Protein AF-E4NLI4-F1 (afdb_monomer_lite)

pLDDT: mean 74.64, std 12.42, range [46.47, 93.12]

Radius of gyration: 24.94 Å; chains: 1; bounding box: 62×37×59 Å

Sequence (133 aa):
MSSPSTDGFDFDEFIRTRPWTFSAVVAGVVSLIALINGEHPVAGFVGTFIITALLTLPYVRLTDFTRAMTEANQLDSPRRANADQHDDALGRLRERYAEGKIDEAEFERRVEQLLRTQDDDTAEAEFVREKSS

Foldseek 3Di:
DDDDDPPDPPPVCCCVVCVPVVVVVVVVVVVVLDVVQPPDPVSSVVVVVVVCVVVVVVVVVVVVVVVVVVVVVVPPDPLVVVVVVLVVVLVVLVVCVVVVVDDPVRSVVVVVVSVVVVVVSVVVVVVVVVVVD

InterPro domains:
  IPR018649 SHOCT domain [PF09851] (88-115)

Organism: Halogeometricum borinquense (strain ATCC 700274 / DSM 11551 / JCM 10706 / KCTC 4070 / PR3) (NCBI:txid469382)

Structure (mmCIF, N/CA/C/O backbone):
data_AF-E4NLI4-F1
#
_entry.id   AF-E4NLI4-F1
#
loop_
_atom_site.group_PDB
_atom_site.id
_atom_site.type_symbol
_atom_site.label_atom_id
_atom_site.label_alt_id
_atom_site.label_comp_id
_atom_site.label_asym_id
_atom_site.label_entity_id
_atom_site.label_seq_id
_atom_site.pdbx_PDB_ins_code
_atom_site.Cartn_x
_atom_site.Cartn_y
_atom_site.Cartn_z
_atom_site.occupancy
_atom_site.B_iso_or_equiv
_atom_site.auth_seq_id
_atom_site.auth_comp_id
_atom_site.auth_asym_id
_atom_site.auth_atom_id
_atom_site.pdbx_PDB_model_num
ATOM 1 N N . MET A 1 1 ? -18.955 20.771 -30.293 1.00 46.47 1 MET A N 1
ATOM 2 C CA . MET A 1 1 ? -18.287 21.113 -29.022 1.00 46.47 1 MET A CA 1
ATOM 3 C C . MET A 1 1 ? -17.530 19.877 -28.581 1.00 46.47 1 MET A C 1
ATOM 5 O O . MET A 1 1 ? -18.160 18.935 -28.126 1.00 46.47 1 MET A O 1
ATOM 9 N N . SER A 1 2 ? -16.226 19.831 -28.848 1.00 50.22 2 SER A N 1
ATOM 10 C CA . SER A 1 2 ? -15.354 18.741 -28.405 1.00 50.22 2 SER A CA 1
ATOM 11 C C . SER A 1 2 ? -14.901 19.052 -26.983 1.00 50.22 2 SER A C 1
ATOM 13 O O . SER A 1 2 ? -14.377 20.140 -26.747 1.00 50.22 2 SER A O 1
ATOM 15 N N . SER A 1 3 ? -15.155 18.144 -26.042 1.00 55.25 3 SER A N 1
ATOM 16 C CA . SER A 1 3 ? -14.634 18.258 -24.679 1.00 55.25 3 SER A CA 1
ATOM 17 C C . SER A 1 3 ? -13.101 18.255 -24.699 1.00 55.25 3 SER A C 1
ATOM 19 O O 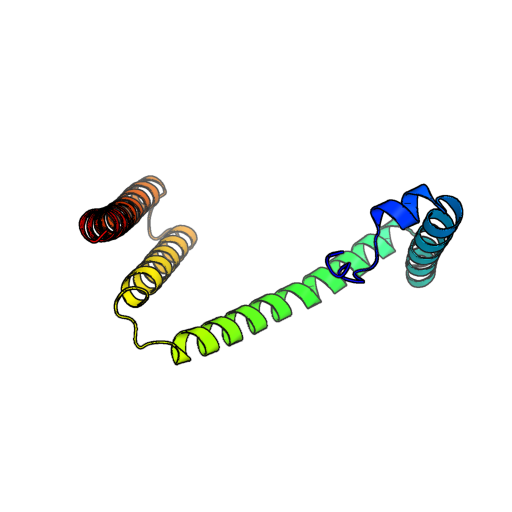. SER A 1 3 ? -12.516 17.541 -25.517 1.00 55.25 3 SER A O 1
ATOM 21 N N . PRO A 1 4 ? -12.441 19.029 -23.823 1.00 53.84 4 PRO A N 1
ATOM 22 C CA . PRO A 1 4 ? -10.998 18.959 -23.664 1.00 53.84 4 PRO A CA 1
ATOM 23 C C . PRO A 1 4 ? -10.632 17.563 -23.156 1.00 53.84 4 PRO A C 1
ATOM 25 O O . PRO A 1 4 ? -11.084 17.149 -22.088 1.00 53.84 4 PRO A O 1
ATOM 28 N N . SER A 1 5 ? -9.841 16.835 -23.945 1.00 60.25 5 SER A N 1
ATOM 29 C CA . SER A 1 5 ? -9.101 15.677 -23.457 1.00 60.25 5 SER A CA 1
ATOM 30 C C . SER A 1 5 ? -8.265 16.168 -22.285 1.00 60.25 5 SER A C 1
ATOM 32 O O . SER A 1 5 ? -7.444 17.072 -22.434 1.00 60.25 5 SER A O 1
ATOM 34 N N . THR A 1 6 ? -8.515 15.641 -21.096 1.00 56.59 6 THR A N 1
ATOM 35 C CA . THR A 1 6 ? -7.514 15.675 -20.041 1.00 56.59 6 THR A CA 1
ATOM 36 C C . THR A 1 6 ? -6.275 15.002 -20.619 1.00 56.59 6 THR A C 1
ATOM 38 O O . THR A 1 6 ? -6.287 13.786 -20.783 1.00 56.59 6 THR A O 1
ATOM 41 N N . ASP A 1 7 ? -5.245 15.785 -20.957 1.00 63.38 7 ASP A N 1
ATOM 42 C CA . ASP A 1 7 ? -3.900 15.335 -21.358 1.00 63.38 7 ASP A CA 1
ATOM 43 C C . ASP A 1 7 ? -3.187 14.658 -20.167 1.00 63.38 7 ASP A C 1
ATOM 45 O O . ASP A 1 7 ? -2.088 15.019 -19.747 1.00 63.38 7 ASP A O 1
ATOM 49 N N . GLY A 1 8 ? -3.863 13.691 -19.552 1.00 67.06 8 GLY A N 1
ATOM 50 C CA . GLY A 1 8 ? -3.252 12.680 -18.719 1.00 67.06 8 GLY A CA 1
ATOM 51 C C . GLY A 1 8 ? -2.640 11.651 -19.652 1.00 67.06 8 GLY A C 1
ATOM 52 O O . GLY A 1 8 ? -3.252 11.252 -20.637 1.00 67.06 8 GLY A O 1
ATOM 53 N N . PHE A 1 9 ? -1.409 11.252 -19.366 1.00 77.19 9 PHE A N 1
ATOM 54 C CA . PHE A 1 9 ? -0.733 10.199 -20.106 1.00 77.19 9 PHE A CA 1
ATOM 55 C C . PHE A 1 9 ? -1.623 8.942 -20.190 1.00 77.19 9 PHE A C 1
ATOM 57 O O . PHE A 1 9 ? -1.932 8.334 -19.164 1.00 77.19 9 PHE A O 1
ATOM 64 N N . ASP A 1 10 ? -2.038 8.569 -21.405 1.00 80.38 10 ASP A N 1
ATOM 65 C CA . ASP A 1 10 ? -2.880 7.396 -21.649 1.00 80.38 10 ASP A CA 1
ATOM 66 C C . ASP A 1 10 ? -2.010 6.128 -21.651 1.00 80.38 10 ASP A C 1
ATOM 68 O O . ASP A 1 10 ? -1.420 5.717 -22.658 1.00 80.38 10 ASP A O 1
ATOM 72 N N . PHE A 1 11 ? -1.870 5.537 -20.462 1.00 73.00 11 PHE A N 1
ATOM 73 C CA . PHE A 1 11 ? -1.084 4.324 -20.235 1.00 73.00 11 PHE A CA 1
ATOM 74 C C . PHE A 1 11 ? -1.578 3.152 -21.091 1.00 73.00 11 PHE A C 1
ATOM 76 O O . PHE A 1 11 ? -0.763 2.381 -21.607 1.00 73.00 11 PHE A O 1
ATOM 83 N N . ASP A 1 12 ? -2.892 3.026 -21.268 1.00 77.38 12 ASP A N 1
ATOM 84 C CA . ASP A 1 12 ? -3.509 1.914 -21.987 1.00 77.38 12 ASP A CA 1
ATOM 85 C C . ASP A 1 12 ? -3.290 2.018 -23.498 1.00 77.38 12 ASP A C 1
ATOM 87 O O . ASP A 1 12 ? -3.113 0.998 -24.181 1.00 77.38 12 ASP A O 1
ATOM 91 N N . GLU A 1 13 ? -3.288 3.239 -24.038 1.00 81.00 13 GLU A N 1
ATOM 92 C CA . GLU A 1 13 ? -2.897 3.508 -25.422 1.00 81.00 13 GLU A CA 1
ATOM 93 C C . GLU A 1 13 ? -1.396 3.283 -25.629 1.00 81.00 13 GLU A C 1
ATOM 95 O O . GLU A 1 13 ? -0.997 2.639 -26.603 1.00 81.00 13 GLU A O 1
ATOM 100 N N . PHE A 1 14 ? -0.549 3.741 -24.704 1.00 78.81 14 PHE A N 1
ATOM 101 C CA . PHE A 1 14 ? 0.902 3.574 -24.792 1.00 78.81 14 PHE A CA 1
ATOM 102 C C . PHE A 1 14 ? 1.324 2.095 -24.802 1.00 78.81 14 PHE A C 1
ATOM 104 O O . PHE A 1 14 ? 2.122 1.687 -25.654 1.00 78.81 14 PHE A O 1
ATOM 111 N N . ILE A 1 15 ? 0.751 1.276 -23.912 1.00 81.94 15 ILE A N 1
ATOM 112 C CA . ILE A 1 15 ? 1.037 -0.166 -23.825 1.00 81.94 15 ILE A CA 1
ATOM 113 C C . ILE A 1 15 ? 0.615 -0.886 -25.113 1.00 81.94 15 ILE A C 1
ATOM 115 O O . ILE A 1 15 ? 1.365 -1.722 -25.622 1.00 81.94 15 ILE A O 1
ATOM 119 N N . ARG A 1 16 ? -0.553 -0.545 -25.678 1.00 79.25 16 ARG A N 1
ATOM 120 C CA . ARG A 1 16 ? -1.048 -1.147 -26.930 1.00 79.25 16 ARG A CA 1
ATOM 121 C C . ARG A 1 16 ? -0.278 -0.689 -28.165 1.00 79.25 16 ARG A C 1
ATOM 123 O O . ARG A 1 16 ? -0.022 -1.498 -29.053 1.00 79.25 16 ARG A O 1
ATOM 130 N N . THR A 1 17 ? 0.095 0.585 -28.227 1.00 82.88 17 THR A N 1
ATOM 131 C CA . THR A 1 17 ? 0.714 1.195 -29.414 1.00 82.88 17 THR A CA 1
ATOM 132 C C . THR A 1 17 ? 2.199 0.869 -29.513 1.00 82.88 17 THR A C 1
ATOM 134 O O . THR A 1 17 ? 2.739 0.727 -30.612 1.00 82.88 17 THR A O 1
ATOM 137 N N . ARG A 1 18 ? 2.895 0.739 -28.377 1.00 84.75 18 ARG A N 1
ATOM 138 C CA . ARG A 1 18 ? 4.335 0.447 -28.340 1.00 84.75 18 ARG A CA 1
ATOM 139 C C . ARG A 1 18 ? 4.674 -0.584 -27.255 1.00 84.75 18 ARG A C 1
ATOM 141 O O . ARG A 1 18 ? 5.391 -0.273 -26.300 1.00 84.75 18 ARG A O 1
ATOM 148 N N . PRO A 1 19 ? 4.240 -1.845 -27.428 1.00 84.56 19 PRO A N 1
ATOM 149 C CA . PRO A 1 19 ? 4.468 -2.893 -26.433 1.00 84.56 19 PRO A CA 1
ATOM 150 C C . PRO A 1 19 ? 5.962 -3.132 -26.177 1.00 84.56 19 PRO A C 1
ATOM 152 O O . PRO A 1 19 ? 6.384 -3.321 -25.041 1.00 84.56 19 PRO A O 1
ATOM 155 N N . TRP A 1 20 ? 6.793 -3.029 -27.217 1.00 86.50 20 TRP A N 1
ATOM 156 C CA . TRP A 1 20 ? 8.236 -3.242 -27.110 1.00 86.50 20 TRP A CA 1
ATOM 157 C C . TRP A 1 20 ? 8.959 -2.156 -26.295 1.00 86.50 20 TRP A C 1
ATOM 159 O O . TRP A 1 20 ? 9.876 -2.482 -25.543 1.00 86.50 20 TRP A O 1
ATOM 169 N N . THR A 1 21 ? 8.553 -0.881 -26.386 1.00 85.69 21 THR A N 1
ATOM 170 C CA . THR A 1 21 ? 9.176 0.189 -25.584 1.00 85.69 21 THR A CA 1
ATOM 171 C C . THR A 1 21 ? 8.801 0.063 -24.119 1.00 85.69 21 THR A C 1
ATOM 173 O O . THR A 1 21 ? 9.649 0.265 -23.256 1.00 85.69 21 THR A O 1
ATOM 176 N N . PHE A 1 22 ? 7.555 -0.321 -23.835 1.00 83.75 22 PHE A N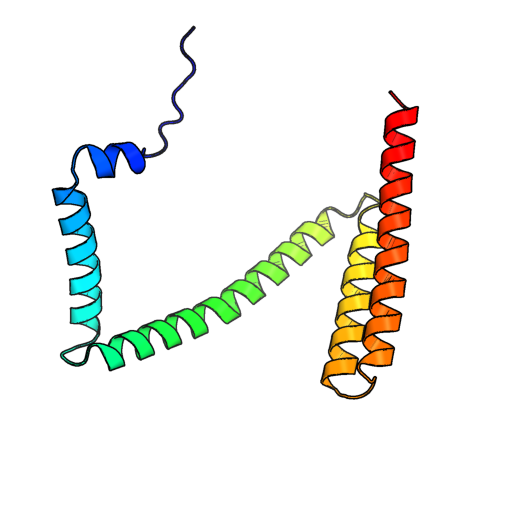 1
ATOM 177 C CA . PHE A 1 22 ? 7.124 -0.627 -22.477 1.00 83.75 22 PHE A CA 1
ATOM 178 C C . PHE A 1 22 ? 7.950 -1.782 -21.893 1.00 83.75 22 PHE A C 1
ATOM 180 O O . PHE A 1 22 ? 8.534 -1.634 -20.821 1.00 83.75 22 PHE A O 1
ATOM 187 N N . SER A 1 23 ? 8.103 -2.886 -22.634 1.00 86.19 23 SER A N 1
ATOM 188 C CA . SER A 1 23 ? 8.949 -4.009 -22.212 1.00 86.19 23 SER A CA 1
ATOM 189 C C . SER A 1 23 ? 10.408 -3.606 -21.989 1.00 86.19 23 SER A C 1
ATOM 191 O O . SER A 1 23 ? 11.005 -4.053 -21.017 1.00 86.19 23 SER A O 1
ATOM 193 N N . ALA A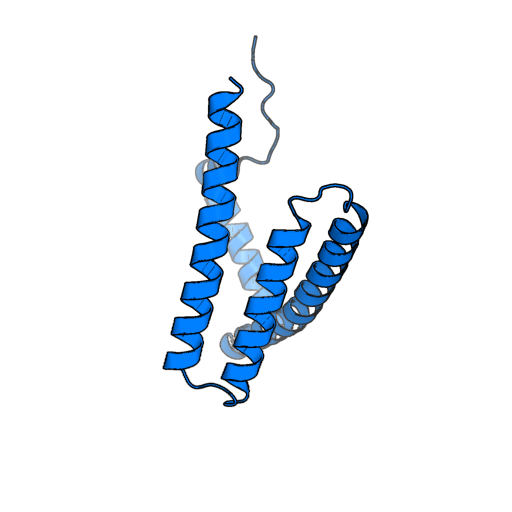 1 24 ? 10.980 -2.746 -22.838 1.00 89.06 24 ALA A N 1
ATOM 194 C CA . ALA A 1 24 ? 12.351 -2.261 -22.678 1.00 89.06 24 ALA A CA 1
ATOM 195 C C . ALA A 1 24 ? 12.527 -1.391 -21.421 1.00 89.06 24 ALA A C 1
ATOM 197 O O . ALA A 1 24 ? 13.518 -1.542 -20.710 1.00 89.06 24 ALA A O 1
ATOM 198 N N . VAL A 1 25 ? 11.560 -0.519 -21.113 1.00 87.88 25 VAL A N 1
ATOM 199 C CA . VAL A 1 25 ? 11.571 0.302 -19.890 1.00 87.88 25 VAL A CA 1
ATOM 200 C C . VAL A 1 25 ? 11.436 -0.578 -18.650 1.00 87.88 25 VAL A C 1
ATOM 202 O O . VAL A 1 25 ? 12.227 -0.440 -17.721 1.00 87.88 25 VAL A O 1
ATOM 205 N N . VAL A 1 26 ? 10.494 -1.526 -18.650 1.00 85.00 26 VAL A N 1
ATOM 206 C CA . VAL A 1 26 ? 10.310 -2.477 -17.542 1.00 85.00 26 VAL A CA 1
ATOM 207 C C . VAL A 1 26 ? 11.568 -3.316 -17.334 1.00 85.00 26 VAL A C 1
ATOM 209 O O . VAL A 1 26 ? 12.060 -3.409 -16.212 1.00 85.00 26 VAL A O 1
ATOM 212 N N . ALA A 1 27 ? 12.132 -3.875 -18.407 1.00 82.69 27 ALA A N 1
ATOM 213 C CA . ALA A 1 27 ? 13.375 -4.633 -18.342 1.00 82.69 27 ALA A CA 1
ATOM 214 C C . ALA A 1 27 ? 14.529 -3.771 -17.815 1.00 82.69 27 ALA A C 1
ATOM 216 O O . ALA A 1 27 ? 15.269 -4.229 -16.955 1.00 82.69 27 ALA A O 1
ATOM 217 N N . GLY A 1 28 ? 14.644 -2.514 -18.249 1.00 86.69 28 GLY A N 1
ATOM 218 C CA . GLY A 1 28 ? 15.655 -1.578 -17.758 1.00 86.69 28 GLY A CA 1
ATOM 219 C C . GLY A 1 28 ? 15.528 -1.289 -16.262 1.00 86.69 28 GLY A C 1
ATOM 220 O O . GLY A 1 28 ? 16.528 -1.322 -15.550 1.00 86.69 28 GLY A O 1
ATOM 221 N N . VAL A 1 29 ? 14.309 -1.077 -15.763 1.00 84.50 29 VAL A N 1
ATOM 222 C CA . VAL A 1 29 ? 14.049 -0.873 -14.329 1.00 84.50 29 VAL A CA 1
ATOM 223 C C . VAL A 1 29 ? 14.396 -2.132 -13.531 1.00 84.50 29 VAL A C 1
ATOM 225 O O . VAL A 1 29 ? 15.094 -2.044 -12.524 1.00 84.50 29 VAL A O 1
ATOM 228 N N . VAL A 1 30 ? 13.986 -3.312 -14.003 1.00 80.44 30 VAL A N 1
ATOM 229 C CA . VAL A 1 30 ? 14.302 -4.596 -13.355 1.00 80.44 30 VAL A CA 1
ATOM 230 C C . VAL A 1 30 ? 15.807 -4.872 -13.372 1.00 80.44 30 VAL A C 1
ATOM 232 O O . VAL A 1 30 ? 16.366 -5.253 -12.347 1.00 80.44 30 VAL A O 1
ATOM 235 N N . SER A 1 31 ? 16.486 -4.642 -14.497 1.00 74.38 31 SER A N 1
ATOM 236 C CA . SER A 1 31 ? 17.938 -4.790 -14.626 1.00 74.38 31 SER A CA 1
ATOM 237 C C . SER A 1 31 ? 18.701 -3.791 -13.760 1.00 74.38 31 SER A C 1
ATOM 239 O O . SER A 1 31 ? 19.726 -4.158 -13.197 1.00 74.38 31 SER A O 1
ATOM 241 N N . LEU A 1 32 ? 18.206 -2.561 -13.597 1.00 79.81 32 LEU A N 1
ATOM 242 C CA . LEU A 1 32 ? 18.804 -1.564 -12.707 1.00 79.81 32 LEU A CA 1
ATOM 243 C C . LEU A 1 32 ? 18.678 -1.987 -11.240 1.00 79.81 32 LEU A C 1
ATOM 245 O O . LEU A 1 32 ? 19.658 -1.933 -10.502 1.00 79.81 32 LEU A O 1
ATOM 249 N N . ILE A 1 33 ? 17.504 -2.482 -10.838 1.00 71.94 33 ILE A N 1
ATOM 250 C CA . ILE A 1 33 ? 17.289 -3.059 -9.505 1.00 71.94 33 ILE A CA 1
ATOM 251 C C . ILE A 1 33 ? 18.200 -4.277 -9.310 1.00 71.94 33 ILE A C 1
ATOM 253 O O . ILE A 1 33 ? 18.829 -4.405 -8.266 1.00 71.94 33 ILE A O 1
ATOM 257 N N . ALA A 1 34 ? 18.336 -5.150 -10.308 1.00 68.94 34 ALA A N 1
ATOM 258 C CA . ALA A 1 34 ? 19.239 -6.296 -10.237 1.00 68.94 34 ALA A CA 1
ATOM 259 C C . ALA A 1 34 ? 20.715 -5.871 -10.106 1.00 68.94 34 ALA A C 1
ATOM 261 O O . ALA A 1 34 ? 21.441 -6.450 -9.303 1.00 68.94 34 ALA A O 1
ATOM 262 N N . LEU A 1 35 ? 21.149 -4.827 -10.824 1.00 71.81 35 LEU A N 1
ATOM 263 C CA . LEU A 1 35 ? 22.514 -4.291 -10.741 1.00 71.81 35 LEU A CA 1
ATOM 264 C C . LEU A 1 35 ? 22.835 -3.699 -9.367 1.00 71.81 35 LEU A C 1
ATOM 266 O O . LEU A 1 35 ? 23.924 -3.930 -8.848 1.00 71.81 35 LEU A O 1
ATOM 270 N N . ILE A 1 36 ? 21.895 -2.955 -8.774 1.00 72.50 36 ILE A N 1
ATOM 271 C CA . ILE A 1 36 ? 22.054 -2.357 -7.436 1.00 72.50 36 ILE A CA 1
ATOM 272 C C . ILE A 1 36 ? 22.243 -3.444 -6.368 1.00 72.50 36 ILE A C 1
ATOM 274 O O . ILE A 1 36 ? 22.898 -3.220 -5.354 1.00 72.50 36 ILE A O 1
ATOM 278 N N . ASN A 1 37 ? 21.697 -4.631 -6.615 1.00 66.44 37 ASN A N 1
ATOM 279 C CA . ASN A 1 37 ? 21.625 -5.709 -5.645 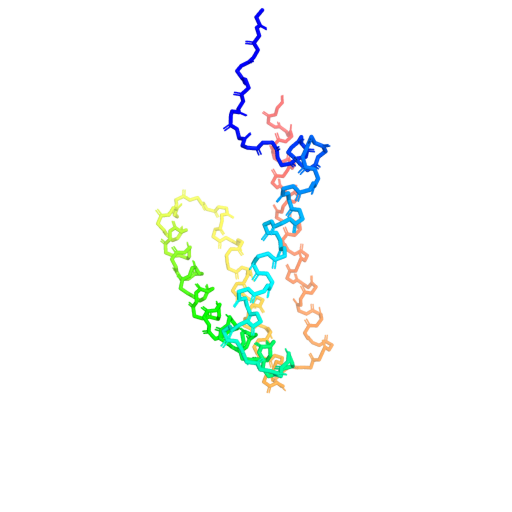1.00 66.44 37 ASN A CA 1
ATOM 280 C C . ASN A 1 37 ? 22.695 -6.807 -5.808 1.00 66.44 37 ASN A C 1
ATOM 282 O O . ASN A 1 37 ? 22.820 -7.659 -4.927 1.00 66.44 37 ASN A O 1
ATOM 286 N N . GLY A 1 38 ? 23.490 -6.785 -6.883 1.00 64.00 38 GLY A N 1
ATOM 287 C CA . GLY A 1 38 ? 24.520 -7.796 -7.151 1.00 64.00 38 GLY A CA 1
ATOM 288 C C . GLY A 1 38 ? 23.968 -9.198 -7.467 1.00 64.00 38 GLY A C 1
ATOM 289 O O . GLY A 1 38 ? 22.761 -9.424 -7.494 1.00 64.00 38 GLY A O 1
ATOM 290 N N . GLU A 1 39 ? 24.876 -10.152 -7.713 1.00 60.47 39 GLU A N 1
ATOM 291 C CA . GLU A 1 39 ? 24.674 -11.503 -8.296 1.00 60.47 39 GLU A CA 1
ATOM 292 C C . GLU A 1 39 ? 23.666 -12.431 -7.571 1.00 60.47 39 GLU A C 1
ATOM 294 O O . GLU A 1 39 ? 23.403 -13.549 -8.021 1.00 60.47 39 GLU A O 1
ATOM 299 N N . HIS A 1 40 ? 23.059 -11.981 -6.469 1.00 65.44 40 HIS A N 1
ATOM 300 C CA . HIS A 1 40 ? 22.095 -12.734 -5.673 1.00 65.44 40 HIS A CA 1
ATOM 301 C C . HIS A 1 40 ? 20.711 -12.054 -5.666 1.00 65.44 40 HIS A C 1
ATOM 303 O O . HIS A 1 40 ? 20.437 -11.215 -4.802 1.00 65.44 40 HIS A O 1
ATOM 309 N N . PRO A 1 41 ? 19.784 -12.457 -6.559 1.00 62.62 41 PRO A N 1
ATOM 310 C CA . PRO A 1 41 ? 18.481 -11.799 -6.726 1.00 62.62 41 PRO A CA 1
ATOM 311 C C . PRO A 1 41 ? 17.619 -11.787 -5.450 1.00 62.62 41 PRO A C 1
ATOM 313 O O . PRO A 1 41 ? 16.811 -10.882 -5.251 1.00 62.62 41 PRO A O 1
ATOM 316 N N . VAL A 1 42 ? 17.817 -12.755 -4.549 1.00 66.25 42 VAL A N 1
ATOM 317 C CA . VAL A 1 42 ? 17.085 -12.851 -3.275 1.00 66.25 42 VAL A CA 1
ATOM 318 C C . VAL A 1 42 ? 17.560 -11.809 -2.258 1.00 66.25 42 VAL A C 1
ATOM 320 O O . VAL A 1 42 ? 16.734 -11.183 -1.597 1.00 66.25 42 VAL A O 1
ATOM 323 N N . ALA A 1 43 ? 18.873 -11.578 -2.150 1.00 66.56 43 ALA A N 1
ATOM 324 C CA . ALA A 1 43 ? 19.422 -10.593 -1.216 1.00 66.56 43 ALA A CA 1
ATOM 325 C C . ALA A 1 43 ? 18.950 -9.176 -1.572 1.00 66.56 43 ALA A C 1
ATOM 327 O O . ALA A 1 43 ? 18.609 -8.386 -0.692 1.00 66.56 43 ALA A O 1
ATOM 328 N N . GLY A 1 44 ? 18.838 -8.901 -2.872 1.00 65.06 44 GLY A N 1
ATOM 329 C CA . GLY A 1 44 ? 18.338 -7.631 -3.371 1.00 65.06 44 GLY A CA 1
ATOM 330 C C . GLY A 1 44 ? 16.877 -7.346 -3.093 1.00 65.06 44 GLY A C 1
ATOM 331 O O . GLY A 1 44 ? 16.506 -6.240 -2.692 1.00 65.06 44 GLY A O 1
ATOM 332 N N . PHE A 1 45 ? 16.044 -8.369 -3.277 1.00 67.12 45 PHE A N 1
ATOM 333 C CA . PHE A 1 45 ? 14.629 -8.297 -2.949 1.00 67.12 45 PHE A CA 1
ATOM 334 C C . PHE A 1 45 ? 14.426 -8.013 -1.459 1.00 67.12 45 PHE A C 1
ATOM 336 O O . PHE A 1 45 ? 13.695 -7.092 -1.106 1.00 67.12 45 PHE A O 1
ATOM 343 N N . VAL A 1 46 ? 15.126 -8.747 -0.587 1.00 74.00 46 VAL A N 1
ATOM 344 C CA . VAL A 1 46 ? 15.029 -8.569 0.870 1.00 74.00 46 VAL A CA 1
ATOM 345 C C . VAL A 1 46 ? 15.540 -7.191 1.295 1.00 74.00 46 VAL A C 1
ATOM 347 O O . VAL A 1 46 ? 14.879 -6.520 2.081 1.00 74.00 46 VAL A O 1
ATOM 350 N N . GLY A 1 47 ? 16.668 -6.729 0.748 1.00 74.44 47 GLY A N 1
ATOM 351 C CA . GLY A 1 47 ? 17.214 -5.403 1.049 1.00 74.44 47 GLY A CA 1
ATOM 352 C C . GLY A 1 47 ? 16.268 -4.275 0.641 1.00 74.44 47 GLY A C 1
ATOM 353 O O . GLY A 1 47 ? 15.956 -3.405 1.451 1.00 74.44 47 GLY A O 1
ATOM 354 N N . THR A 1 48 ? 15.743 -4.332 -0.584 1.00 72.06 48 THR A N 1
ATOM 355 C CA . THR A 1 48 ? 14.779 -3.343 -1.089 1.00 72.06 48 THR A CA 1
ATOM 356 C C . THR A 1 48 ? 13.489 -3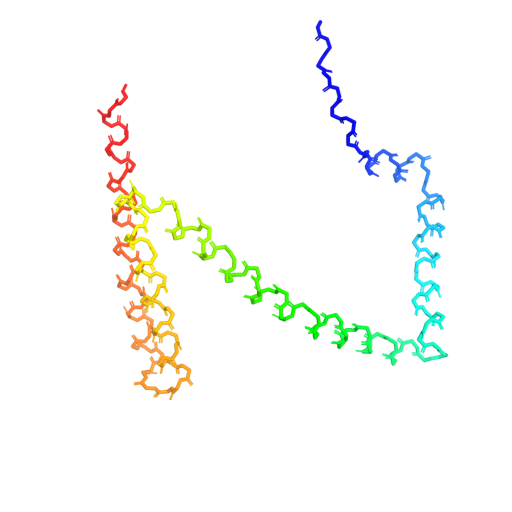.372 -0.275 1.00 72.06 48 THR A C 1
ATOM 358 O O . THR A 1 48 ? 13.003 -2.325 0.133 1.00 72.06 48 THR A O 1
ATOM 361 N N . PHE A 1 49 ? 12.972 -4.563 0.036 1.00 80.31 49 PHE A N 1
ATOM 362 C CA . PHE A 1 49 ? 11.786 -4.731 0.871 1.00 80.31 49 PHE A CA 1
ATOM 363 C C . PHE A 1 49 ? 11.975 -4.122 2.265 1.00 80.31 49 PHE A C 1
ATOM 365 O O . PHE A 1 49 ? 11.110 -3.381 2.723 1.00 80.31 49 PHE A O 1
ATOM 372 N N . ILE A 1 50 ? 13.115 -4.375 2.917 1.00 83.12 50 ILE A N 1
ATOM 373 C CA . ILE A 1 50 ? 13.428 -3.807 4.236 1.00 83.12 50 ILE A CA 1
ATOM 374 C C . ILE A 1 50 ? 13.553 -2.285 4.153 1.00 83.12 50 ILE A C 1
ATOM 376 O O . ILE A 1 50 ? 12.983 -1.591 4.990 1.00 83.12 50 ILE A O 1
ATOM 380 N N . ILE A 1 51 ? 14.252 -1.756 3.146 1.00 83.75 51 ILE A N 1
ATOM 381 C CA . ILE A 1 51 ? 14.417 -0.310 2.948 1.00 83.75 51 ILE A CA 1
ATOM 382 C C . ILE A 1 51 ? 13.053 0.347 2.719 1.00 83.75 51 ILE A C 1
ATOM 384 O O . ILE A 1 51 ? 12.700 1.282 3.430 1.00 83.75 51 ILE A O 1
ATOM 388 N N . THR A 1 52 ? 12.246 -0.165 1.789 1.00 81.00 52 THR A N 1
ATOM 389 C CA . THR A 1 52 ? 10.902 0.357 1.523 1.00 81.00 52 THR A CA 1
ATOM 390 C C . THR A 1 52 ? 10.020 0.265 2.764 1.00 81.00 52 THR A C 1
ATOM 392 O O . THR A 1 52 ? 9.433 1.271 3.140 1.00 81.00 52 THR A O 1
ATOM 395 N N . ALA A 1 53 ? 9.978 -0.873 3.461 1.00 82.19 53 ALA A N 1
ATOM 396 C CA . ALA A 1 53 ? 9.198 -1.018 4.691 1.00 82.19 53 ALA A CA 1
ATOM 397 C C . ALA A 1 53 ? 9.631 -0.011 5.772 1.00 82.19 53 ALA A C 1
ATOM 399 O O . ALA A 1 53 ? 8.787 0.625 6.406 1.00 82.19 53 ALA A O 1
ATOM 400 N N . LEU A 1 54 ? 10.941 0.189 5.943 1.00 87.25 54 LEU A N 1
ATOM 401 C CA . LEU A 1 54 ? 11.501 1.107 6.933 1.00 87.25 54 LEU A CA 1
ATOM 402 C C . LEU A 1 54 ? 11.269 2.581 6.573 1.00 87.25 54 LEU A C 1
ATOM 404 O O . LEU A 1 54 ? 11.143 3.400 7.478 1.00 87.25 54 LEU A O 1
ATOM 408 N N . LEU A 1 55 ? 11.162 2.923 5.285 1.00 86.12 55 LEU A N 1
ATOM 409 C CA . LEU A 1 55 ? 10.776 4.260 4.821 1.00 86.12 55 LEU A CA 1
ATOM 410 C C . LEU A 1 55 ? 9.256 4.494 4.857 1.00 86.12 55 LEU A C 1
ATOM 412 O O . LEU A 1 55 ? 8.819 5.601 5.170 1.00 86.12 55 LEU A O 1
ATOM 416 N N . THR A 1 56 ? 8.438 3.480 4.568 1.00 84.31 56 THR A N 1
ATOM 417 C CA . THR A 1 56 ? 6.973 3.608 4.524 1.00 84.31 56 THR A CA 1
ATOM 418 C C . THR A 1 56 ? 6.368 3.788 5.916 1.00 84.31 56 THR A C 1
ATOM 420 O O . THR A 1 56 ? 5.482 4.623 6.081 1.00 84.31 56 THR A O 1
ATOM 423 N N . LEU A 1 57 ? 6.857 3.072 6.934 1.00 82.38 57 LEU A N 1
ATOM 424 C CA . LEU A 1 57 ? 6.351 3.178 8.311 1.00 82.38 57 LEU A CA 1
ATOM 425 C C . LEU A 1 57 ? 6.383 4.612 8.893 1.00 82.38 57 LEU A C 1
ATOM 427 O O . LEU A 1 57 ? 5.343 5.082 9.360 1.00 82.38 57 LEU A O 1
ATOM 431 N N . PRO A 1 58 ? 7.514 5.347 8.875 1.00 79.62 58 PRO A N 1
ATOM 432 C CA . PRO A 1 58 ? 7.551 6.727 9.352 1.00 79.62 58 PRO A CA 1
ATOM 433 C C . PRO A 1 58 ? 6.780 7.681 8.435 1.00 79.62 58 PRO A C 1
ATOM 435 O O . PRO A 1 58 ? 6.209 8.649 8.930 1.00 79.62 58 PRO A O 1
ATOM 438 N N . TYR A 1 59 ? 6.724 7.406 7.126 1.00 78.50 59 TYR A N 1
ATOM 439 C CA . TYR A 1 59 ? 5.966 8.219 6.176 1.00 78.50 59 TYR A CA 1
ATOM 440 C C . TYR A 1 59 ? 4.464 8.196 6.482 1.00 78.50 59 TYR A C 1
ATOM 442 O O . TYR A 1 59 ? 3.874 9.262 6.633 1.00 78.50 59 TYR A O 1
ATOM 450 N N . VAL A 1 60 ? 3.875 7.007 6.672 1.00 74.62 60 VAL A N 1
ATOM 451 C CA . VAL A 1 60 ? 2.458 6.851 7.052 1.00 74.62 60 VAL A CA 1
ATOM 452 C C . VAL A 1 60 ? 2.173 7.581 8.364 1.00 74.62 60 VAL A C 1
ATOM 454 O O . VAL A 1 60 ? 1.245 8.381 8.445 1.00 74.62 60 VAL A O 1
ATOM 457 N N . ARG A 1 61 ? 3.043 7.416 9.368 1.00 76.69 61 ARG A N 1
ATOM 458 C CA . ARG A 1 61 ? 2.856 8.076 10.667 1.00 76.69 61 ARG A CA 1
ATOM 459 C C . ARG A 1 61 ? 2.905 9.606 10.581 1.00 76.69 61 ARG A C 1
ATOM 461 O O . ARG A 1 61 ? 2.191 10.288 11.312 1.00 76.69 61 ARG A O 1
ATOM 468 N N . LEU A 1 62 ? 3.753 10.152 9.708 1.00 69.00 62 LEU A N 1
ATOM 469 C CA . LEU A 1 62 ? 3.865 11.595 9.488 1.00 69.00 62 LEU A CA 1
ATOM 470 C C . LEU A 1 62 ? 2.666 12.139 8.692 1.00 69.00 62 LEU A C 1
ATOM 472 O O . LEU A 1 62 ? 2.176 13.235 8.978 1.00 69.00 62 LEU A O 1
ATOM 476 N N . THR A 1 63 ? 2.162 11.374 7.719 1.00 68.56 63 THR A N 1
ATOM 477 C CA . THR A 1 63 ? 0.959 11.741 6.959 1.00 68.56 63 THR A CA 1
ATOM 478 C C . THR A 1 63 ? -0.307 11.671 7.805 1.00 68.56 63 THR A C 1
ATOM 480 O O . THR A 1 63 ? -1.153 12.550 7.682 1.00 68.56 63 THR A O 1
ATOM 483 N N . ASP A 1 64 ? -0.422 10.702 8.712 1.00 69.06 64 ASP A N 1
ATOM 484 C CA . ASP A 1 64 ? -1.569 10.598 9.620 1.00 69.06 64 ASP A CA 1
ATOM 485 C C . ASP A 1 64 ? -1.587 11.767 10.611 1.00 69.06 64 ASP A C 1
ATOM 487 O O . ASP A 1 64 ? -2.621 12.388 10.832 1.00 69.06 64 ASP A O 1
ATOM 491 N N . PHE A 1 65 ? -0.418 12.153 11.132 1.00 61.19 65 PHE A N 1
ATOM 492 C CA . PHE A 1 65 ? -0.285 13.299 12.033 1.00 61.19 65 PHE A CA 1
ATOM 493 C C . PHE A 1 65 ? -0.643 14.635 11.359 1.00 61.19 65 PHE A C 1
ATOM 495 O O . PHE A 1 65 ? -1.305 15.488 11.949 1.00 61.19 65 PHE A O 1
ATOM 502 N N . THR A 1 66 ? -0.234 14.824 10.102 1.00 61.03 66 THR A N 1
ATOM 503 C CA . THR A 1 66 ? -0.548 16.044 9.338 1.00 61.03 66 THR A CA 1
ATOM 504 C C . THR A 1 66 ? -2.000 16.089 8.861 1.00 61.03 66 THR A C 1
ATOM 506 O O . THR A 1 66 ? -2.591 17.171 8.837 1.00 61.03 66 THR A O 1
ATOM 509 N N . ARG A 1 67 ? -2.608 14.938 8.545 1.00 59.72 67 ARG A N 1
ATOM 510 C CA . ARG A 1 67 ? -4.053 14.826 8.290 1.00 59.72 67 ARG A CA 1
ATOM 511 C C . ARG A 1 67 ? -4.864 15.146 9.540 1.00 59.72 67 ARG A C 1
ATOM 513 O O . ARG A 1 67 ? -5.709 16.030 9.460 1.00 59.72 67 ARG A O 1
ATOM 520 N N . ALA A 1 68 ? -4.500 14.577 10.690 1.00 60.72 68 ALA A N 1
ATOM 521 C CA . ALA A 1 68 ? -5.135 14.882 11.971 1.00 60.72 68 ALA A CA 1
ATOM 522 C C . ALA A 1 68 ? -5.072 16.384 12.311 1.00 60.72 68 ALA A C 1
ATOM 524 O O . ALA A 1 68 ? -6.049 16.963 12.773 1.00 60.72 68 ALA A O 1
ATOM 525 N N . MET A 1 69 ? -3.952 17.059 12.023 1.00 56.47 69 MET A N 1
ATOM 526 C CA . MET A 1 69 ? -3.835 18.513 12.217 1.00 56.47 69 MET A CA 1
ATOM 527 C C . MET A 1 69 ? -4.647 19.337 11.210 1.00 56.47 69 MET A C 1
ATOM 529 O O . MET A 1 69 ? -5.150 20.406 11.551 1.00 56.47 69 MET A O 1
ATOM 533 N N . THR A 1 70 ? -4.778 18.860 9.972 1.00 56.72 70 THR A N 1
ATOM 534 C CA . THR A 1 70 ? -5.556 19.542 8.925 1.00 56.72 70 THR A CA 1
ATOM 535 C C . THR A 1 70 ? -7.062 19.382 9.160 1.00 56.72 70 THR A C 1
ATOM 537 O O . THR A 1 70 ? -7.816 20.323 8.914 1.00 56.72 70 THR A O 1
ATOM 540 N N . GLU A 1 71 ? -7.495 18.239 9.693 1.00 52.25 71 GLU A N 1
ATOM 541 C CA . GLU A 1 71 ? -8.874 17.995 10.136 1.00 52.25 71 GLU A CA 1
ATOM 542 C C . GLU A 1 71 ? -9.209 18.760 11.417 1.00 52.25 71 GLU A C 1
ATOM 544 O O . GLU A 1 71 ? -10.259 19.400 11.475 1.00 52.25 71 GLU A O 1
ATOM 549 N N . ALA A 1 72 ? -8.290 18.822 12.388 1.00 55.41 72 ALA A N 1
ATOM 550 C CA . ALA A 1 72 ? -8.475 19.612 13.608 1.00 55.41 72 ALA A CA 1
ATOM 551 C C . ALA A 1 72 ? -8.691 21.113 13.328 1.00 55.41 72 ALA A C 1
ATOM 553 O O . ALA A 1 72 ? -9.363 21.798 14.096 1.00 55.41 72 ALA A O 1
ATOM 554 N N . ASN A 1 73 ? -8.166 21.628 12.212 1.00 46.88 73 ASN A N 1
ATOM 555 C CA . ASN A 1 73 ? -8.316 23.031 11.817 1.00 46.88 73 ASN A CA 1
ATOM 556 C C . ASN A 1 73 ? -9.585 23.309 10.976 1.00 46.88 73 ASN A C 1
ATOM 558 O O . ASN A 1 73 ? -9.811 24.448 10.572 1.00 46.88 73 ASN A O 1
ATOM 562 N N . GLN A 1 74 ? -10.409 22.288 10.699 1.00 47.69 74 GLN A N 1
ATOM 563 C CA . GLN A 1 74 ? -11.719 22.397 10.027 1.00 47.69 74 GLN A CA 1
ATOM 564 C C . GLN A 1 74 ? -12.906 22.142 10.977 1.00 47.69 74 GLN A C 1
ATOM 566 O O . GLN A 1 74 ? -14.044 21.970 10.529 1.00 47.69 74 GLN A O 1
ATOM 571 N N . LEU A 1 75 ? -12.662 22.113 12.290 1.00 48.28 75 LEU A N 1
ATOM 572 C CA . LEU A 1 75 ? -13.678 21.887 13.317 1.00 48.28 75 LEU A CA 1
ATOM 573 C C . LEU A 1 75 ? -14.545 23.134 13.539 1.00 48.28 75 LEU A C 1
ATOM 575 O O . LEU A 1 75 ? -14.366 23.870 14.500 1.00 48.28 75 LEU A O 1
ATOM 579 N N . ASP A 1 76 ? -15.526 23.321 12.660 1.00 46.59 76 ASP A N 1
ATOM 580 C CA . ASP A 1 76 ? -16.730 24.116 12.952 1.00 46.59 76 ASP A CA 1
ATOM 581 C C . ASP A 1 76 ? -18.003 23.402 12.450 1.00 46.59 76 ASP A C 1
ATOM 583 O O . ASP A 1 76 ? -19.002 24.000 12.055 1.00 46.59 76 ASP A O 1
ATOM 587 N N . SER A 1 77 ? -17.972 22.063 12.427 1.00 51.22 77 SER A N 1
ATOM 588 C CA . SER A 1 77 ? -19.115 21.223 12.056 1.00 51.22 77 SER A CA 1
ATOM 589 C C . SER A 1 77 ? -19.410 20.190 13.152 1.00 51.22 77 SER A C 1
ATOM 591 O O . SER A 1 77 ? -18.652 19.230 13.297 1.00 51.22 77 SER A O 1
ATOM 593 N N . PRO A 1 78 ? -20.532 20.312 13.890 1.00 56.03 78 PRO A N 1
ATOM 594 C CA . PRO A 1 78 ? -20.857 19.449 15.034 1.00 56.03 78 PRO A CA 1
ATOM 595 C C . PRO A 1 78 ? -21.089 17.971 14.672 1.00 56.03 78 PRO A C 1
ATOM 597 O O . PRO A 1 78 ? -21.166 17.129 15.558 1.00 56.03 78 PRO A O 1
ATOM 600 N N . ARG A 1 79 ? -21.179 17.634 13.378 1.00 56.97 79 ARG A N 1
ATOM 601 C CA . ARG A 1 79 ? -21.434 16.268 12.894 1.00 56.97 79 ARG A CA 1
ATOM 602 C C . ARG A 1 79 ? -20.189 15.382 12.794 1.00 56.97 79 ARG A C 1
ATOM 604 O O . ARG A 1 79 ? -20.321 14.175 12.931 1.00 56.97 79 ARG A O 1
ATOM 611 N N . ARG A 1 80 ? -18.998 15.951 12.562 1.00 56.69 80 ARG A N 1
ATOM 612 C CA . ARG A 1 80 ? -17.747 15.163 12.481 1.00 56.69 80 ARG A CA 1
ATOM 613 C C . ARG A 1 80 ? -17.163 14.837 13.854 1.00 56.69 80 ARG A C 1
ATOM 615 O O . ARG A 1 80 ? -16.634 13.753 14.032 1.00 56.69 80 ARG A O 1
ATOM 622 N N . ALA A 1 81 ? -17.394 15.701 14.843 1.00 59.69 81 ALA A N 1
ATOM 623 C CA . ALA A 1 81 ? -16.934 15.486 16.214 1.00 59.69 81 ALA A CA 1
ATOM 624 C C . ALA A 1 81 ? -17.434 14.164 16.836 1.00 59.69 81 ALA A C 1
ATOM 626 O O . ALA A 1 81 ? -16.726 13.570 17.643 1.00 59.69 81 ALA A O 1
ATOM 627 N N . ASN A 1 82 ? -18.627 13.690 16.454 1.00 62.94 82 ASN A N 1
ATOM 628 C CA . ASN A 1 82 ? -19.152 12.405 16.927 1.00 62.94 82 ASN A CA 1
ATOM 629 C C . ASN A 1 82 ? -18.496 11.202 16.227 1.00 62.94 82 ASN A C 1
ATOM 631 O O . ASN A 1 82 ? -18.279 10.181 16.873 1.00 62.94 82 ASN A O 1
ATOM 635 N N . ALA A 1 83 ? -18.149 11.326 14.940 1.00 66.50 83 ALA A N 1
ATOM 636 C CA . ALA A 1 83 ? -17.448 10.275 14.201 1.00 66.50 83 ALA A CA 1
ATOM 637 C C . ALA A 1 83 ? -16.011 10.095 14.724 1.00 66.50 83 ALA A C 1
ATOM 639 O O . ALA A 1 83 ? -15.606 8.979 15.030 1.00 66.50 83 ALA A O 1
ATOM 640 N N . ASP A 1 84 ? -15.296 11.198 14.955 1.00 67.69 84 ASP A N 1
ATOM 641 C CA . ASP A 1 84 ? -13.920 11.166 15.469 1.00 67.69 84 ASP A CA 1
ATOM 642 C C . ASP A 1 84 ? -13.857 10.561 16.887 1.00 67.69 84 ASP A C 1
ATOM 644 O O . ASP A 1 84 ? -12.986 9.752 17.207 1.00 67.69 84 ASP A O 1
ATOM 648 N N . GLN A 1 85 ? -14.833 10.886 17.745 1.00 74.25 85 GLN A N 1
ATOM 649 C CA . GLN A 1 85 ? -14.940 10.298 19.088 1.00 74.25 85 GLN A CA 1
ATOM 650 C C . GLN A 1 85 ? -15.199 8.786 19.065 1.00 74.25 85 GLN A C 1
ATOM 652 O O . GLN A 1 85 ? -14.805 8.076 19.998 1.00 74.25 85 GLN A O 1
ATOM 657 N N . HIS A 1 86 ? -15.871 8.294 18.026 1.00 77.12 86 HIS A N 1
ATOM 658 C CA . HIS A 1 86 ? -16.172 6.879 17.845 1.00 77.12 86 HIS A CA 1
ATOM 659 C C . HIS A 1 86 ? -14.932 6.088 17.431 1.00 77.12 86 HIS A C 1
ATOM 661 O O . HIS A 1 86 ? -14.608 5.074 18.060 1.00 77.12 86 HIS A O 1
ATOM 667 N N . ASP A 1 87 ? -14.169 6.620 16.478 1.00 77.00 87 ASP A N 1
ATOM 668 C CA . ASP A 1 87 ? -12.896 6.043 16.042 1.00 77.00 87 ASP A CA 1
ATOM 669 C C . ASP A 1 87 ? -11.873 5.999 17.192 1.00 77.00 87 ASP A C 1
ATOM 671 O O . ASP A 1 87 ? -11.228 4.969 17.431 1.00 77.00 87 ASP A O 1
ATOM 675 N N . ASP A 1 88 ? -11.804 7.060 18.002 1.00 80.50 88 ASP A N 1
ATOM 676 C CA . ASP A 1 88 ? -10.987 7.107 19.221 1.00 80.50 88 ASP A CA 1
ATOM 677 C C . ASP A 1 88 ? -11.441 6.086 20.283 1.00 80.50 88 ASP A C 1
ATOM 679 O O . ASP A 1 88 ? -10.634 5.513 21.033 1.00 80.50 88 ASP A O 1
ATOM 683 N N . ALA A 1 89 ? -12.749 5.840 20.395 1.00 83.75 89 ALA A N 1
ATOM 684 C CA . ALA A 1 89 ? -13.294 4.834 21.302 1.00 83.75 89 ALA A CA 1
ATOM 685 C C . ALA A 1 89 ? -12.940 3.406 20.850 1.00 83.75 89 ALA A C 1
ATOM 687 O O . ALA A 1 89 ? -12.533 2.590 21.688 1.00 83.75 89 ALA A O 1
ATOM 688 N N . LEU A 1 90 ? -13.018 3.120 19.546 1.00 86.19 90 LEU A N 1
ATOM 689 C CA . LEU A 1 90 ? -12.601 1.846 18.950 1.00 86.19 90 LEU A CA 1
ATOM 690 C C . LEU A 1 90 ? -11.094 1.608 19.109 1.00 86.19 90 LEU A C 1
ATOM 692 O O . LEU A 1 90 ? -10.682 0.503 19.476 1.00 86.19 90 LEU A O 1
ATOM 696 N N . GLY A 1 91 ? -10.270 2.640 18.913 1.00 84.38 91 GLY A N 1
ATOM 697 C CA . GLY A 1 91 ? -8.819 2.568 19.106 1.00 84.38 91 GLY A CA 1
ATOM 698 C C . GLY A 1 91 ? -8.436 2.114 20.518 1.00 84.38 91 GLY A C 1
ATOM 699 O O . GLY A 1 91 ? -7.697 1.141 20.686 1.00 84.38 91 GLY A O 1
ATOM 700 N N . ARG A 1 92 ? -9.028 2.736 21.545 1.00 85.31 92 ARG A N 1
ATOM 701 C CA . ARG A 1 92 ? -8.816 2.360 22.959 1.00 85.31 92 ARG A CA 1
ATOM 702 C C . ARG A 1 92 ? -9.363 0.980 23.316 1.00 85.31 92 ARG A C 1
ATOM 704 O O . ARG A 1 92 ? -8.923 0.361 24.287 1.00 85.31 92 ARG A O 1
ATOM 711 N N . LEU A 1 93 ? -10.377 0.501 22.600 1.00 90.38 93 LEU A N 1
ATOM 712 C CA . LEU A 1 93 ? -10.908 -0.845 22.796 1.00 90.38 93 LEU A CA 1
ATOM 713 C C . LEU A 1 93 ? -9.945 -1.898 22.225 1.00 90.38 93 LEU A C 1
ATOM 715 O O . LEU A 1 93 ? -9.646 -2.876 22.909 1.00 90.38 93 LEU A O 1
ATOM 719 N N . ARG A 1 94 ? -9.391 -1.651 21.031 1.00 88.56 94 ARG A N 1
ATOM 720 C CA . ARG A 1 94 ? -8.385 -2.511 20.389 1.00 88.56 94 ARG A CA 1
ATOM 721 C C . ARG A 1 94 ? -7.095 -2.602 21.203 1.00 88.56 94 ARG A C 1
ATOM 723 O O . ARG A 1 94 ? -6.542 -3.688 21.343 1.00 88.56 94 ARG A O 1
ATOM 730 N N . GLU A 1 95 ? -6.642 -1.487 21.770 1.00 87.25 95 GLU A N 1
ATOM 731 C CA . GLU A 1 95 ? -5.465 -1.458 22.644 1.00 87.25 95 GLU A CA 1
ATOM 732 C C . GLU A 1 95 ? -5.651 -2.366 23.868 1.00 87.25 95 GLU A C 1
ATOM 734 O O . GLU A 1 95 ? -4.817 -3.224 24.142 1.00 87.25 95 GLU A O 1
ATOM 739 N N . ARG A 1 96 ? -6.801 -2.272 24.547 1.00 88.75 96 ARG A N 1
ATOM 740 C CA . ARG A 1 96 ? -7.100 -3.110 25.719 1.00 88.75 96 ARG A CA 1
ATOM 741 C C . ARG A 1 96 ? -7.218 -4.597 25.391 1.00 88.75 96 ARG A C 1
ATOM 743 O O . ARG A 1 96 ? -6.863 -5.418 26.233 1.00 88.75 96 ARG A O 1
ATOM 750 N N . TYR A 1 97 ? -7.702 -4.942 24.200 1.00 86.56 97 TYR A N 1
ATOM 751 C CA . TYR A 1 97 ? -7.715 -6.324 23.716 1.00 86.56 97 TYR A CA 1
ATOM 752 C C . TYR A 1 97 ? -6.291 -6.844 23.480 1.00 86.56 97 TYR A C 1
ATOM 754 O O . TYR A 1 97 ? -5.937 -7.916 23.962 1.00 86.56 97 TYR A O 1
ATOM 762 N N . ALA A 1 98 ? -5.440 -6.050 22.820 1.00 91.88 98 ALA A N 1
ATOM 763 C CA . ALA A 1 98 ? -4.042 -6.407 22.577 1.00 91.88 98 ALA A CA 1
ATOM 764 C C . ALA A 1 98 ? -3.232 -6.556 23.880 1.00 91.88 98 ALA A C 1
ATOM 766 O O . ALA A 1 98 ? -2.340 -7.395 23.969 1.00 91.88 98 ALA A O 1
ATOM 767 N N . GLU A 1 99 ? -3.568 -5.774 24.906 1.00 90.00 99 GLU A N 1
ATOM 768 C CA . GLU A 1 99 ? -3.013 -5.899 26.257 1.00 90.00 99 GLU A CA 1
ATOM 769 C C . GLU A 1 99 ? -3.598 -7.081 27.057 1.00 90.00 99 GLU A C 1
ATOM 771 O O . GLU A 1 99 ? -3.152 -7.340 28.175 1.00 90.00 99 GLU A O 1
ATOM 776 N N . GLY A 1 100 ? -4.611 -7.778 26.530 1.00 90.31 100 GLY A N 1
ATOM 777 C CA . GLY A 1 100 ? -5.310 -8.871 27.211 1.00 90.31 100 GLY A CA 1
ATOM 778 C C . GLY A 1 100 ? -6.173 -8.424 28.396 1.00 90.31 100 GLY A C 1
ATOM 779 O O . GLY A 1 100 ? -6.535 -9.245 29.236 1.00 90.31 100 GLY A O 1
ATOM 780 N N . LYS A 1 101 ? -6.493 -7.126 28.499 1.00 90.94 101 LYS A N 1
ATOM 781 C CA . LYS A 1 101 ? -7.359 -6.568 29.557 1.00 90.94 101 LYS A CA 1
ATOM 782 C C . LYS A 1 101 ? -8.839 -6.875 29.334 1.00 90.94 101 LYS A C 1
ATOM 784 O O . LYS A 1 101 ? -9.616 -6.757 30.277 1.00 90.94 101 LYS A O 1
ATOM 789 N N . ILE A 1 102 ? -9.217 -7.202 28.102 1.00 93.12 102 ILE A N 1
ATOM 790 C CA . ILE A 1 102 ? -10.559 -7.647 27.718 1.00 93.12 102 ILE A CA 1
ATOM 791 C C . ILE A 1 102 ? -10.425 -8.910 26.874 1.00 93.12 102 ILE A C 1
ATOM 793 O O . ILE A 1 102 ? -9.445 -9.062 26.142 1.00 93.12 102 ILE A O 1
ATOM 797 N N . ASP A 1 103 ? -11.398 -9.806 26.988 1.00 90.19 103 ASP A N 1
ATOM 798 C CA . ASP A 1 103 ? -11.455 -11.005 26.155 1.00 90.19 103 ASP A CA 1
ATOM 799 C C . ASP A 1 103 ? -12.106 -10.720 24.785 1.00 90.19 103 ASP A C 1
ATOM 801 O O . ASP A 1 103 ? -12.681 -9.652 24.559 1.00 90.19 103 ASP A O 1
ATOM 805 N N . GLU A 1 104 ? -11.993 -11.673 23.854 1.00 88.94 104 GLU A N 1
ATOM 806 C CA . GLU A 1 104 ? -12.573 -11.568 22.505 1.00 88.94 104 GLU A CA 1
ATOM 807 C C . GLU A 1 104 ? -14.090 -11.339 22.549 1.00 88.94 104 GLU A C 1
ATOM 809 O O . GLU A 1 104 ? -14.603 -10.440 21.894 1.00 88.94 104 GLU A O 1
ATOM 814 N N . ALA A 1 105 ? -14.820 -12.095 23.373 1.00 91.06 105 ALA A N 1
ATOM 815 C CA . ALA A 1 105 ? -16.277 -11.989 23.443 1.00 91.06 105 ALA A CA 1
ATOM 816 C C . ALA A 1 105 ? -16.732 -10.625 23.995 1.00 91.06 105 ALA A C 1
ATOM 818 O O . ALA A 1 105 ? -17.814 -10.119 23.692 1.00 91.06 105 ALA A O 1
ATOM 819 N N . GLU A 1 106 ? -15.941 -10.014 24.867 1.00 90.88 106 GLU A N 1
ATOM 820 C CA . GLU A 1 106 ? -16.150 -8.677 25.401 1.00 90.88 106 GLU A CA 1
ATOM 821 C C . GLU A 1 106 ? -15.753 -7.588 24.398 1.00 90.88 106 GLU A C 1
ATOM 823 O O . GLU A 1 106 ? -16.423 -6.553 24.340 1.00 90.88 106 GLU A O 1
ATOM 828 N N . PHE A 1 107 ? -14.718 -7.822 23.588 1.00 92.62 107 PHE A N 1
ATOM 829 C CA . PHE A 1 107 ? -14.364 -6.976 22.452 1.00 92.62 107 PHE A CA 1
ATOM 830 C C . PHE A 1 107 ? -15.489 -6.965 21.413 1.00 92.62 107 PHE A C 1
ATOM 832 O O . PHE A 1 107 ? -16.032 -5.896 21.143 1.00 92.62 107 PHE A O 1
ATOM 839 N N . GLU A 1 108 ? -15.913 -8.130 20.920 1.00 91.44 108 GLU A N 1
ATOM 840 C CA . GLU A 1 108 ? -16.970 -8.274 19.911 1.00 91.44 108 GLU A CA 1
ATOM 841 C C . GLU A 1 108 ? -18.272 -7.588 20.346 1.00 91.44 108 GLU A C 1
ATOM 843 O O . GLU A 1 108 ? -18.809 -6.760 19.610 1.00 91.44 108 GLU A O 1
ATOM 848 N N . ARG A 1 109 ? -18.734 -7.828 21.584 1.00 91.06 109 ARG A N 1
ATOM 849 C CA . ARG A 1 109 ? -19.949 -7.184 22.124 1.00 91.06 109 ARG A CA 1
ATOM 850 C C . ARG A 1 109 ? -19.845 -5.660 22.171 1.00 91.06 109 ARG A C 1
ATOM 852 O O . ARG A 1 109 ? -20.821 -4.964 21.903 1.00 91.06 109 ARG A O 1
ATOM 859 N N . ARG A 1 110 ? -18.679 -5.125 22.546 1.00 88.62 110 ARG A N 1
ATOM 860 C CA . ARG A 1 110 ? -18.460 -3.673 22.635 1.00 88.62 110 ARG A CA 1
ATOM 861 C C . ARG A 1 110 ? -18.274 -3.031 21.265 1.00 88.62 110 ARG A C 1
ATOM 863 O O . ARG A 1 110 ? -18.723 -1.905 21.081 1.00 88.62 110 ARG A O 1
ATOM 870 N N . VAL A 1 111 ? -17.654 -3.731 20.318 1.00 91.06 111 VAL A N 1
ATOM 871 C CA . VAL A 1 111 ? -17.542 -3.292 18.922 1.00 91.06 111 VAL A CA 1
ATOM 872 C C . VAL A 1 111 ? -18.925 -3.231 18.285 1.00 91.06 111 VAL A C 1
ATOM 874 O O . VAL A 1 111 ? -19.277 -2.198 17.730 1.00 91.06 111 VAL A O 1
ATOM 877 N N . GLU A 1 112 ? -19.742 -4.275 18.431 1.00 88.50 112 GLU A N 1
ATOM 878 C CA . GLU A 1 112 ? -21.106 -4.296 17.892 1.00 88.50 112 GLU A CA 1
ATOM 879 C C . GLU A 1 112 ? -21.958 -3.153 18.460 1.00 88.50 112 GLU A C 1
ATOM 881 O O . GLU A 1 112 ? -22.663 -2.470 17.718 1.00 88.50 112 GLU A O 1
ATOM 886 N N . GLN A 1 113 ? -21.858 -2.895 19.769 1.00 87.00 113 GLN A N 1
ATOM 887 C CA . GLN A 1 113 ? -22.562 -1.780 20.400 1.00 87.00 113 GLN A CA 1
ATOM 888 C C . GLN A 1 113 ? -22.125 -0.424 19.837 1.00 87.00 113 GLN A C 1
ATOM 890 O O . GLN A 1 113 ? -22.965 0.451 19.646 1.00 87.00 113 GLN A O 1
ATOM 895 N N . LEU A 1 114 ? -20.826 -0.240 19.593 1.00 87.31 114 LEU A N 1
ATOM 896 C CA . LEU A 1 114 ? -20.314 0.987 18.998 1.00 87.31 114 LEU A CA 1
ATOM 897 C C . LEU A 1 114 ? -20.836 1.136 17.563 1.00 87.31 114 LEU A C 1
ATOM 899 O O . LEU A 1 114 ? -21.432 2.167 17.261 1.00 87.31 114 LEU A O 1
ATOM 903 N N . LEU A 1 115 ? -20.692 0.125 16.703 1.00 85.56 115 LEU A N 1
ATOM 904 C CA . LEU A 1 115 ? -21.143 0.204 15.305 1.00 85.56 115 LEU A CA 1
ATOM 905 C C . LEU A 1 115 ? -22.642 0.514 15.190 1.00 85.56 115 LEU A C 1
ATOM 907 O O . LEU A 1 115 ? -23.024 1.376 14.406 1.00 85.56 115 LEU A O 1
ATOM 911 N N . ARG A 1 116 ? -23.477 -0.098 16.039 1.00 83.06 116 ARG A N 1
ATOM 912 C CA . ARG A 1 116 ? -24.928 0.137 16.038 1.00 83.06 116 ARG A CA 1
ATOM 913 C C . ARG A 1 116 ? -25.297 1.614 16.216 1.00 83.06 116 ARG A C 1
ATOM 915 O O . ARG A 1 116 ? -26.167 2.109 15.514 1.00 83.06 116 ARG A O 1
ATOM 922 N N . THR A 1 117 ? -24.623 2.322 17.122 1.00 81.12 117 THR A N 1
ATOM 923 C CA . THR A 1 117 ? -24.890 3.749 17.363 1.00 81.12 117 THR A CA 1
ATOM 924 C C . THR A 1 117 ? -24.499 4.620 16.163 1.00 81.12 117 THR A C 1
ATOM 926 O O . THR A 1 117 ? -25.195 5.578 15.851 1.00 81.12 117 THR A O 1
ATOM 929 N N . GLN A 1 118 ? -23.410 4.283 15.463 1.00 77.88 118 GLN A N 1
ATOM 930 C CA . GLN A 1 118 ? -22.977 5.017 14.266 1.00 77.88 118 GLN A CA 1
ATOM 931 C C . GLN A 1 118 ? -23.949 4.821 13.093 1.00 77.88 118 GLN A C 1
ATOM 933 O O . GLN A 1 118 ? -24.217 5.767 12.343 1.00 77.88 118 GLN A O 1
ATOM 938 N N . ASP A 1 119 ? -24.479 3.607 12.943 1.00 75.88 119 ASP A N 1
ATOM 939 C CA . ASP A 1 119 ? -25.478 3.287 11.924 1.00 75.88 119 ASP A CA 1
ATOM 940 C C . ASP A 1 119 ? -26.782 4.061 12.167 1.00 75.88 119 ASP A C 1
ATOM 942 O O . ASP A 1 119 ? -27.334 4.639 11.228 1.00 75.88 119 ASP A O 1
ATOM 946 N N . ASP A 1 120 ? -27.232 4.149 13.423 1.00 79.44 120 ASP A N 1
ATOM 947 C CA . ASP A 1 120 ? -28.419 4.921 13.811 1.00 79.44 120 ASP A CA 1
ATOM 948 C C . ASP A 1 120 ? -28.236 6.429 13.530 1.00 79.44 120 ASP A C 1
ATOM 950 O O . ASP A 1 120 ? -29.102 7.057 12.913 1.00 79.44 120 ASP A O 1
ATOM 954 N N . ASP A 1 121 ? -27.077 6.998 13.883 1.00 74.19 121 ASP A N 1
ATOM 955 C CA . ASP A 1 121 ? -26.740 8.405 13.611 1.00 74.19 121 ASP A CA 1
ATOM 956 C C . ASP A 1 121 ? -26.681 8.709 12.098 1.00 74.19 121 ASP A C 1
ATOM 958 O O . ASP A 1 121 ? -27.069 9.792 11.637 1.00 74.19 121 ASP A O 1
ATOM 962 N N . THR A 1 122 ? -26.204 7.748 11.301 1.00 74.38 122 THR A N 1
ATOM 963 C CA . THR A 1 122 ? -26.112 7.868 9.838 1.00 74.38 122 THR A CA 1
ATOM 964 C C . THR A 1 122 ? -27.489 7.754 9.182 1.00 74.38 122 THR A C 1
ATOM 966 O O . THR A 1 122 ? -27.819 8.549 8.297 1.00 74.38 122 THR A O 1
ATOM 969 N N . ALA A 1 123 ? -28.332 6.835 9.658 1.00 74.06 123 ALA A N 1
ATOM 970 C CA . ALA A 1 123 ? -29.705 6.668 9.187 1.00 74.06 123 ALA A CA 1
ATOM 971 C C . ALA A 1 123 ? -30.575 7.902 9.488 1.00 74.06 123 ALA A C 1
ATOM 973 O O . ALA A 1 123 ? -31.339 8.352 8.628 1.00 74.06 123 ALA A O 1
ATOM 974 N N . GLU A 1 124 ? -30.428 8.513 10.669 1.00 73.44 124 GLU A N 1
ATOM 975 C CA . GLU A 1 124 ? -31.118 9.764 11.007 1.00 73.44 124 GLU A CA 1
ATOM 976 C C . GLU A 1 124 ? -30.688 10.909 10.074 1.00 73.44 124 GLU A C 1
ATOM 978 O O . GLU A 1 124 ? -31.509 11.716 9.622 1.00 73.44 124 GLU A O 1
ATOM 983 N N . ALA A 1 125 ? -29.403 10.965 9.718 1.00 70.25 125 ALA A N 1
ATOM 984 C CA . ALA A 1 125 ? -28.874 11.993 8.835 1.00 70.25 125 ALA A CA 1
ATOM 985 C C . ALA A 1 125 ? -29.433 11.925 7.404 1.00 70.25 125 ALA A C 1
ATOM 987 O O . ALA A 1 125 ? -29.692 12.983 6.816 1.00 70.25 125 ALA A O 1
ATOM 988 N N . GLU A 1 126 ? -29.624 10.725 6.853 1.00 71.81 126 GLU A N 1
ATOM 989 C CA . GLU A 1 126 ? -30.231 10.530 5.530 1.00 71.81 126 GLU A CA 1
ATOM 990 C C . GLU A 1 126 ? -31.726 10.849 5.538 1.00 71.81 126 GLU A C 1
ATOM 992 O O . GLU A 1 126 ? -32.206 11.575 4.663 1.00 71.81 126 GLU A O 1
ATOM 997 N N . PHE A 1 127 ? -32.443 10.424 6.580 1.00 73.00 127 PHE A N 1
ATOM 998 C CA . PHE A 1 127 ? -33.870 10.702 6.727 1.00 73.00 127 PHE A CA 1
ATOM 999 C C . PHE A 1 127 ? -34.176 12.209 6.794 1.00 73.00 127 PHE A C 1
ATOM 1001 O O . PHE A 1 127 ? -35.121 12.700 6.171 1.00 73.00 127 PHE A O 1
ATOM 1008 N N . VAL A 1 128 ? -33.346 12.984 7.503 1.00 73.12 128 VAL A N 1
ATOM 1009 C CA . VAL A 1 128 ? -33.474 14.453 7.568 1.00 73.12 128 VAL A CA 1
ATOM 1010 C C . VAL A 1 128 ? -33.230 15.107 6.202 1.00 73.12 128 VAL A C 1
ATOM 1012 O O . VAL A 1 128 ? -33.865 16.115 5.876 1.00 73.12 128 VAL A O 1
ATOM 1015 N N . ARG A 1 129 ? -32.337 14.538 5.384 1.00 71.81 129 ARG A N 1
ATOM 1016 C CA . ARG A 1 129 ? -32.025 15.048 4.043 1.00 71.81 129 ARG A CA 1
ATOM 1017 C C . ARG A 1 129 ? -33.171 14.809 3.065 1.00 71.81 129 ARG A C 1
ATOM 1019 O O . ARG A 1 129 ? -33.511 15.722 2.320 1.00 71.81 129 ARG A O 1
ATOM 1026 N N . GLU A 1 130 ? -33.770 13.623 3.095 1.00 71.19 130 GLU A N 1
ATOM 1027 C CA . GLU A 1 130 ? -34.890 13.256 2.222 1.00 71.19 130 GLU A CA 1
ATOM 1028 C C . GLU A 1 130 ? -36.139 14.093 2.516 1.00 71.19 130 GLU A C 1
ATOM 1030 O O . GLU A 1 130 ? -36.778 14.597 1.600 1.00 71.19 130 GLU A O 1
ATOM 1035 N N . LYS A 1 131 ? -36.441 14.345 3.794 1.00 64.81 131 LYS A N 1
ATOM 1036 C CA . LYS A 1 131 ? -37.595 15.163 4.198 1.00 64.81 131 LYS A CA 1
ATOM 1037 C C . LYS A 1 131 ? -37.453 16.659 3.869 1.00 64.81 131 LYS A C 1
ATOM 1039 O O . LYS A 1 131 ? -38.425 17.404 3.985 1.00 64.81 131 LYS A O 1
ATOM 1044 N N . SER A 1 132 ? -36.251 17.101 3.499 1.00 58.62 132 SER A N 1
ATOM 1045 C CA . SER A 1 132 ? -35.942 18.501 3.180 1.00 58.62 132 SER A CA 1
ATOM 1046 C C . SER A 1 132 ? -35.852 18.782 1.671 1.00 58.62 132 SER A C 1
ATOM 1048 O O . SER A 1 132 ? -35.541 19.917 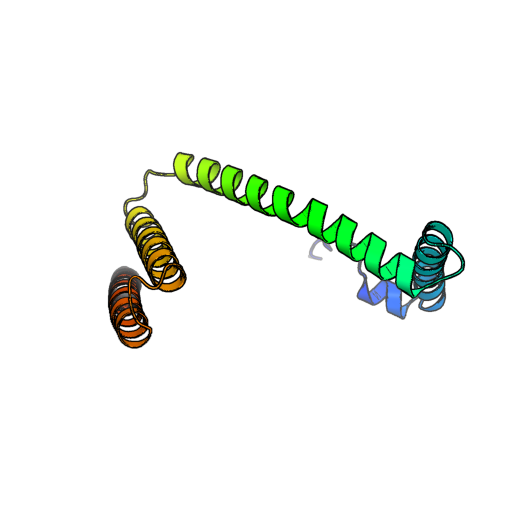1.302 1.00 58.62 132 SER A O 1
ATOM 1050 N N . SER A 1 133 ? -36.101 17.780 0.814 1.00 54.94 133 SER A N 1
ATOM 1051 C CA . SER A 1 133 ? -36.191 17.912 -0.650 1.00 54.94 133 SER A CA 1
ATOM 1052 C C . SER A 1 133 ? -37.627 17.800 -1.149 1.00 54.94 133 SER A C 1
ATOM 1054 O O . SER A 1 133 ? -37.844 18.299 -2.276 1.00 54.94 133 SER A O 1
#

Secondary structure (DSSP, 8-state):
-PPPP-----HHHHHHH-HHHHHHHHHHHHHHHHHHH-S-HHHHHHHHHHHHHHHHHHHHHHHHHHHHHHHHTT---TTHHHHHHHHHHHHHHHHHHHTTSS-HHHHHHHHHHHHHHHHHHHHHHHHHHHTT-